Protein AF-A0A357CG84-F1 (afdb_monomer_lite)

Structure (mmCIF, N/CA/C/O backbone):
data_AF-A0A357CG84-F1
#
_entry.id   AF-A0A357CG84-F1
#
loop_
_atom_site.group_PDB
_atom_site.id
_atom_site.type_symbol
_atom_site.label_atom_id
_atom_site.label_alt_id
_atom_site.label_comp_id
_atom_site.label_asym_id
_atom_site.label_entity_id
_atom_site.label_seq_id
_atom_site.pdbx_PDB_ins_code
_atom_site.Cartn_x
_atom_site.Cartn_y
_atom_site.Cartn_z
_atom_site.occupancy
_atom_site.B_iso_or_equiv
_atom_site.auth_seq_id
_atom_site.auth_comp_id
_atom_site.auth_asym_id
_atom_site.auth_atom_id
_atom_site.pdbx_PDB_model_num
ATOM 1 N N . MET A 1 1 ? -19.184 40.325 -37.341 1.00 43.19 1 MET A N 1
ATOM 2 C CA . MET A 1 1 ? -19.062 38.860 -37.531 1.00 43.19 1 MET A CA 1
ATOM 3 C C . MET A 1 1 ? -18.554 38.604 -38.941 1.00 43.19 1 MET A C 1
ATOM 5 O O . MET A 1 1 ? -18.980 39.371 -39.798 1.00 43.19 1 MET A O 1
ATOM 9 N N . PRO A 1 2 ? -17.778 37.544 -39.237 1.00 59.41 2 PRO A N 1
ATOM 10 C CA . PRO A 1 2 ? -17.143 36.527 -38.375 1.00 59.41 2 PRO A CA 1
ATOM 11 C C . PRO A 1 2 ? -15.619 36.406 -38.738 1.00 59.41 2 PRO A C 1
ATOM 13 O O . PRO A 1 2 ? -15.128 37.229 -39.492 1.00 59.41 2 PRO A O 1
ATOM 16 N N . GLN A 1 3 ? -14.739 35.532 -38.243 1.00 46.41 3 GLN A N 1
ATOM 17 C CA . GLN A 1 3 ? -14.842 34.152 -37.779 1.00 46.41 3 GLN A CA 1
ATOM 18 C C . GLN A 1 3 ? -13.792 33.876 -36.693 1.00 46.41 3 GLN A C 1
ATOM 20 O O . GLN A 1 3 ? -12.613 34.189 -36.857 1.00 46.41 3 GLN A O 1
ATOM 25 N N . GLY A 1 4 ? -14.229 33.231 -35.610 1.00 54.66 4 GLY A N 1
ATOM 26 C CA . GLY A 1 4 ? -13.345 32.476 -34.737 1.00 54.66 4 GLY A CA 1
ATOM 27 C C . GLY A 1 4 ? -12.919 31.189 -35.437 1.00 54.66 4 GLY A C 1
ATOM 28 O O . GLY A 1 4 ? -13.764 30.432 -35.914 1.00 54.66 4 GLY A O 1
ATOM 29 N N . LYS A 1 5 ? -11.612 30.938 -35.484 1.00 53.31 5 LYS A N 1
ATOM 30 C CA . LYS A 1 5 ? -11.083 29.590 -35.681 1.00 53.31 5 LYS A CA 1
ATOM 31 C C . LYS A 1 5 ? -10.960 28.955 -34.304 1.00 53.31 5 LYS A C 1
ATOM 33 O O . LYS A 1 5 ? -10.040 29.263 -33.554 1.00 53.31 5 LYS A O 1
ATOM 38 N N . ALA A 1 6 ? -11.935 28.121 -33.965 1.00 56.84 6 ALA A N 1
ATOM 39 C CA . ALA A 1 6 ? -11.744 27.102 -32.950 1.00 56.84 6 ALA A CA 1
ATOM 40 C C . ALA A 1 6 ? -10.780 26.065 -33.543 1.00 56.84 6 ALA A C 1
ATOM 42 O O . ALA A 1 6 ? -11.125 25.376 -34.501 1.00 56.84 6 ALA A O 1
ATOM 43 N N . GLU A 1 7 ? -9.557 26.027 -33.020 1.00 56.81 7 GLU A N 1
ATOM 44 C CA . GLU A 1 7 ? -8.618 24.928 -33.240 1.00 56.81 7 GLU A CA 1
ATOM 45 C C . GLU A 1 7 ? -9.264 23.635 -32.709 1.00 56.81 7 GLU A C 1
ATOM 47 O O . GLU A 1 7 ? -9.655 23.593 -31.538 1.00 56.81 7 GLU A O 1
ATOM 52 N N . PRO A 1 8 ? -9.445 22.599 -33.544 1.00 54.44 8 PRO A N 1
ATOM 53 C CA . PRO A 1 8 ? -10.079 21.365 -33.117 1.00 54.44 8 PRO A CA 1
ATOM 54 C C . PRO A 1 8 ? -9.107 20.526 -32.277 1.00 54.44 8 PRO A C 1
ATOM 56 O O . PRO A 1 8 ? -8.020 20.173 -32.726 1.00 54.44 8 PRO A O 1
ATOM 59 N N . ASP A 1 9 ? -9.528 20.213 -31.052 1.00 54.97 9 ASP A N 1
ATOM 60 C CA . ASP A 1 9 ? -9.190 19.023 -30.258 1.00 54.97 9 ASP A CA 1
ATOM 61 C C . ASP A 1 9 ? -7.833 18.341 -30.535 1.00 54.97 9 ASP A C 1
ATOM 63 O O . ASP A 1 9 ? -7.747 17.183 -30.950 1.00 54.97 9 ASP A O 1
ATOM 67 N N . ASN A 1 10 ? -6.737 19.000 -30.151 1.00 50.44 10 ASN A N 1
ATOM 68 C CA . ASN A 1 10 ? -5.426 18.359 -29.974 1.00 50.44 10 ASN A CA 1
ATOM 69 C C . ASN A 1 10 ? -5.353 17.565 -28.645 1.00 50.44 10 ASN A C 1
ATOM 71 O O . ASN A 1 10 ? -4.382 17.630 -27.899 1.00 50.44 10 ASN A O 1
ATOM 75 N N . LEU A 1 11 ? -6.425 16.853 -28.291 1.00 54.81 11 LEU A N 1
ATOM 76 C CA . LEU A 1 11 ? -6.492 15.997 -27.097 1.00 54.81 11 LEU A CA 1
ATOM 77 C C . LEU A 1 11 ? -6.680 14.513 -27.455 1.00 54.81 11 LEU A C 1
ATOM 79 O O . LEU A 1 11 ? -6.569 13.652 -26.583 1.00 54.81 11 LEU A O 1
ATOM 83 N N . ALA A 1 12 ? -6.921 14.193 -28.732 1.00 55.25 12 ALA A N 1
ATOM 84 C CA . ALA A 1 12 ? -7.283 12.846 -29.176 1.00 55.25 12 ALA A CA 1
ATOM 85 C C . ALA A 1 12 ? -6.097 11.915 -29.516 1.00 55.25 12 ALA A C 1
ATOM 87 O O . ALA A 1 12 ? -6.312 10.715 -29.677 1.00 55.25 12 ALA A O 1
ATOM 88 N N . SER A 1 13 ? -4.855 12.411 -29.570 1.00 59.38 13 SER A N 1
ATOM 89 C CA . SER A 1 13 ? -3.672 11.601 -29.925 1.00 59.38 13 SER A CA 1
ATOM 90 C C . SER A 1 13 ? -2.587 11.621 -28.853 1.00 59.38 13 SER A C 1
ATOM 92 O O . SER A 1 13 ? -1.409 11.796 -29.152 1.00 59.38 13 SER A O 1
ATOM 94 N N . GLN A 1 14 ? -2.956 11.417 -27.588 1.00 65.56 14 GLN A N 1
ATOM 95 C CA . GLN A 1 14 ? -1.947 11.045 -26.597 1.00 65.56 14 GLN A CA 1
ATOM 96 C C . GLN A 1 14 ? -1.418 9.642 -26.949 1.00 65.56 14 GLN A C 1
ATOM 98 O O . GLN A 1 14 ? -2.213 8.692 -26.964 1.00 65.56 14 GLN A O 1
ATOM 103 N N . PRO A 1 15 ? -0.118 9.477 -27.264 1.00 72.88 15 PRO A N 1
ATOM 104 C CA . PRO A 1 15 ? 0.446 8.173 -27.576 1.00 72.88 15 PRO A CA 1
ATOM 105 C C . PRO A 1 15 ? 0.231 7.237 -26.385 1.00 72.88 15 PRO A C 1
ATOM 107 O O . PRO A 1 15 ? 0.659 7.500 -25.260 1.00 72.88 15 PRO A O 1
ATOM 110 N N . ARG A 1 16 ? -0.488 6.138 -26.622 1.00 77.88 16 ARG A N 1
ATOM 111 C CA . ARG A 1 16 ? -0.686 5.098 -25.613 1.00 77.88 16 ARG A CA 1
ATOM 112 C C . ARG A 1 16 ? 0.593 4.281 -25.525 1.00 77.88 16 ARG A C 1
ATOM 114 O O . ARG A 1 16 ? 0.856 3.450 -26.390 1.00 77.88 16 ARG A O 1
ATOM 121 N N . TYR A 1 17 ? 1.371 4.510 -24.477 1.00 79.81 17 TYR A N 1
ATOM 122 C CA . TYR A 1 17 ? 2.486 3.635 -24.140 1.00 79.81 17 TYR A CA 1
ATOM 123 C C . TYR A 1 17 ? 1.934 2.268 -23.727 1.00 79.81 17 TYR A C 1
ATOM 125 O O . TYR A 1 17 ? 1.130 2.160 -22.799 1.00 79.81 17 TYR A O 1
ATOM 133 N N . LEU A 1 18 ? 2.321 1.232 -24.467 1.00 85.00 18 LEU A N 1
ATOM 134 C CA . LEU A 1 18 ? 1.961 -0.151 -24.178 1.00 85.00 18 LEU A CA 1
ATOM 135 C C . LEU A 1 18 ? 3.048 -0.780 -23.312 1.00 85.00 18 LEU A C 1
ATOM 137 O O . LEU A 1 18 ? 4.236 -0.537 -23.521 1.00 85.00 18 LEU A O 1
ATOM 141 N N . LEU A 1 19 ? 2.637 -1.614 -22.361 1.00 89.62 19 LEU A N 1
ATOM 142 C CA . LEU A 1 19 ? 3.579 -2.434 -21.612 1.00 89.62 19 LEU A CA 1
ATOM 143 C C . LEU A 1 19 ? 4.250 -3.455 -22.549 1.00 89.62 19 LEU A C 1
ATOM 145 O O . LEU A 1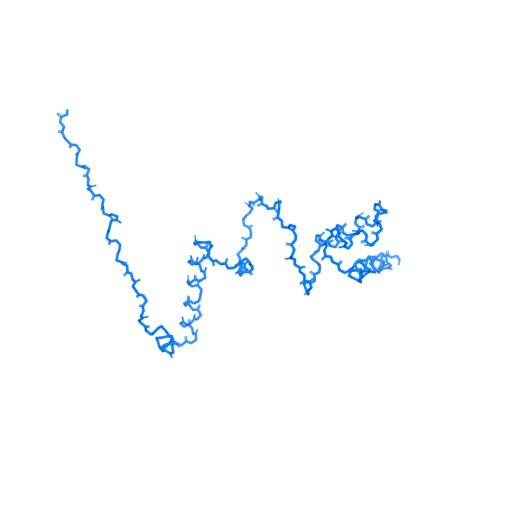 19 ? 3.599 -3.953 -23.477 1.00 89.62 19 LEU A O 1
ATOM 149 N N . PRO A 1 20 ? 5.525 -3.805 -22.303 1.00 91.62 20 PRO A N 1
ATOM 150 C CA . PRO A 1 20 ? 6.165 -4.932 -22.966 1.00 91.62 20 PRO A CA 1
ATOM 151 C C . PRO A 1 20 ? 5.342 -6.215 -22.802 1.00 91.62 20 PRO A C 1
ATOM 153 O O . PRO A 1 20 ? 4.740 -6.445 -21.753 1.00 91.62 20 PRO A O 1
ATOM 156 N N . LYS A 1 21 ? 5.348 -7.076 -23.829 1.00 92.94 21 LYS A N 1
ATOM 157 C CA . LYS A 1 21 ? 4.651 -8.376 -23.779 1.00 92.94 21 LYS A CA 1
ATOM 158 C C . LYS A 1 21 ? 5.173 -9.269 -22.648 1.00 92.94 21 LYS A C 1
ATOM 160 O O . LYS A 1 21 ? 4.380 -9.952 -22.013 1.00 92.94 21 LYS A O 1
ATOM 165 N N . ASP A 1 22 ? 6.482 -9.240 -22.402 1.00 93.62 22 ASP A N 1
ATOM 166 C CA . ASP A 1 22 ? 7.125 -9.892 -21.259 1.00 93.62 22 ASP A CA 1
ATOM 167 C C . ASP A 1 22 ? 7.636 -8.836 -20.274 1.00 93.62 22 ASP A C 1
ATOM 169 O O . ASP A 1 22 ? 8.791 -8.408 -20.311 1.00 93.62 22 ASP A O 1
ATOM 173 N N . LEU A 1 23 ? 6.740 -8.380 -19.401 1.00 93.31 23 LEU A N 1
ATOM 174 C CA . LEU A 1 23 ? 7.091 -7.415 -18.365 1.00 93.31 23 LEU A CA 1
ATOM 175 C C . LEU A 1 23 ? 8.077 -8.010 -17.351 1.00 93.31 23 LEU A C 1
ATOM 177 O O . LEU A 1 23 ? 8.997 -7.322 -16.925 1.00 93.31 23 LEU A O 1
ATOM 181 N N . ALA A 1 24 ? 7.920 -9.282 -16.983 1.00 93.56 24 ALA A N 1
ATOM 182 C CA . ALA A 1 24 ? 8.783 -9.918 -15.991 1.00 93.56 24 ALA A CA 1
ATOM 183 C C . ALA A 1 24 ? 10.233 -10.010 -16.487 1.00 93.56 24 ALA A C 1
ATOM 185 O O . ALA A 1 24 ? 11.159 -9.715 -15.735 1.00 93.56 24 ALA A O 1
ATOM 186 N N . GLY A 1 25 ? 10.432 -10.370 -17.758 1.00 95.00 25 GLY A N 1
ATOM 187 C CA . GLY A 1 25 ? 11.743 -10.344 -18.402 1.00 95.00 25 GLY A CA 1
ATOM 188 C C . GLY A 1 25 ? 12.339 -8.939 -18.471 1.00 95.00 25 GLY A C 1
ATOM 189 O O . GLY A 1 25 ? 13.509 -8.768 -18.142 1.00 95.00 25 GLY A O 1
ATOM 190 N N . ALA A 1 26 ? 11.536 -7.928 -18.818 1.00 94.00 26 ALA A N 1
ATOM 191 C CA . ALA A 1 26 ? 11.993 -6.537 -18.855 1.00 94.00 26 ALA A CA 1
ATOM 192 C C . ALA A 1 26 ? 12.453 -6.034 -17.474 1.00 94.00 26 ALA A C 1
ATOM 194 O O . ALA A 1 26 ? 13.485 -5.377 -17.372 1.00 94.00 26 ALA A O 1
ATOM 195 N N . LEU A 1 27 ? 11.732 -6.395 -16.407 1.00 95.69 27 LEU A N 1
ATOM 196 C CA . LEU A 1 27 ? 12.084 -6.011 -15.037 1.00 95.69 27 LEU A CA 1
ATOM 197 C C . LEU A 1 27 ? 13.393 -6.651 -14.552 1.00 95.69 27 LEU A C 1
ATOM 199 O O . LEU A 1 27 ? 14.103 -6.027 -13.775 1.00 95.69 27 LEU A O 1
ATOM 203 N N . LYS A 1 28 ? 13.759 -7.850 -15.032 1.00 96.38 28 LYS A N 1
ATOM 204 C CA . LYS A 1 28 ? 15.046 -8.493 -14.687 1.00 96.38 28 LYS A CA 1
ATOM 205 C C . LYS A 1 28 ? 16.268 -7.710 -15.171 1.00 96.38 28 LYS A C 1
ATOM 207 O O . LYS A 1 28 ? 17.360 -7.948 -14.669 1.00 96.38 28 LYS A O 1
ATOM 212 N N . GLY A 1 29 ? 16.100 -6.853 -16.177 1.00 94.94 29 GLY A N 1
ATOM 213 C CA . GLY A 1 29 ? 17.174 -6.009 -16.696 1.00 94.94 29 GLY A CA 1
ATOM 214 C C . GLY A 1 29 ? 17.419 -4.744 -15.874 1.00 94.94 29 GLY A C 1
ATOM 215 O O . GLY A 1 29 ? 18.414 -4.072 -16.123 1.00 94.94 29 GLY A O 1
ATOM 216 N N . LEU A 1 30 ? 16.527 -4.415 -14.933 1.00 96.44 30 LEU A N 1
ATOM 217 C CA . LEU A 1 30 ? 16.655 -3.236 -14.084 1.00 96.44 30 LEU A CA 1
ATOM 218 C C . LEU A 1 30 ? 17.572 -3.522 -12.895 1.00 96.44 30 LEU A C 1
ATOM 220 O O . LEU A 1 30 ? 17.534 -4.608 -12.315 1.00 96.44 30 LEU A O 1
ATOM 224 N N . ASN A 1 31 ? 18.366 -2.529 -12.509 1.00 97.19 31 ASN A N 1
ATOM 225 C CA . ASN A 1 31 ? 19.088 -2.552 -11.239 1.00 97.19 31 ASN A CA 1
ATOM 226 C C . ASN A 1 31 ? 18.186 -2.114 -10.068 1.00 97.19 31 ASN A C 1
ATOM 228 O O . ASN A 1 31 ? 17.104 -1.564 -10.277 1.00 97.19 31 ASN A O 1
ATOM 232 N N . ASP A 1 32 ? 18.640 -2.319 -8.829 1.00 96.81 32 ASP A N 1
ATOM 233 C CA . ASP A 1 32 ? 17.844 -2.035 -7.623 1.00 96.81 32 ASP A CA 1
ATOM 234 C C . ASP A 1 32 ? 17.342 -0.582 -7.568 1.00 96.81 32 ASP A C 1
ATOM 236 O O . ASP A 1 32 ? 16.179 -0.328 -7.263 1.00 96.81 32 ASP A O 1
ATOM 240 N N . THR A 1 33 ? 18.183 0.384 -7.952 1.00 97.06 33 THR A N 1
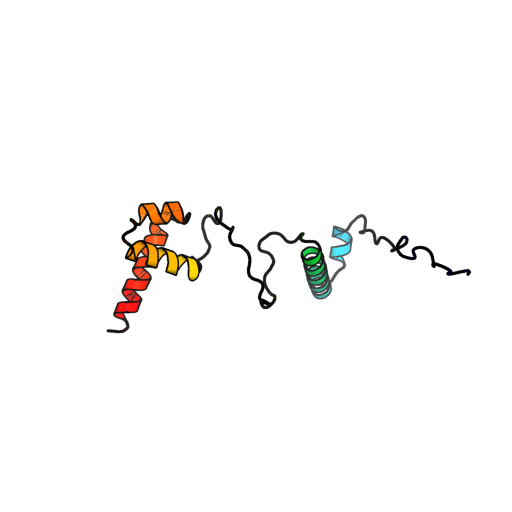ATOM 241 C CA . THR A 1 33 ? 17.808 1.808 -7.963 1.00 97.06 33 THR A CA 1
ATOM 242 C C . THR A 1 33 ? 16.728 2.110 -9.005 1.00 97.06 33 THR A C 1
ATOM 244 O O . THR A 1 33 ? 15.816 2.904 -8.758 1.00 97.06 33 THR A O 1
ATOM 247 N N . GLU A 1 34 ? 16.803 1.481 -10.176 1.00 96.94 34 GLU A N 1
ATOM 248 C CA . GLU A 1 34 ? 15.782 1.599 -11.219 1.00 96.94 34 GLU A CA 1
ATOM 249 C C . GLU A 1 34 ? 14.463 0.944 -10.793 1.00 96.94 34 GLU A C 1
ATOM 251 O O . GLU A 1 34 ? 13.393 1.495 -11.066 1.00 96.94 34 GLU A O 1
ATOM 256 N N . VAL A 1 35 ? 14.525 -0.189 -10.085 1.00 97.75 35 VAL A N 1
ATOM 257 C CA . VAL A 1 35 ? 13.347 -0.863 -9.521 1.00 97.75 35 VAL A CA 1
ATOM 258 C C . VAL A 1 35 ? 12.664 0.023 -8.480 1.00 97.75 35 VAL A C 1
ATOM 260 O O . VAL A 1 35 ? 11.450 0.224 -8.565 1.00 97.75 35 VAL A O 1
ATOM 263 N N . ASP A 1 36 ? 13.420 0.613 -7.555 1.00 96.69 36 ASP A N 1
ATOM 264 C CA . ASP A 1 36 ? 12.882 1.529 -6.542 1.00 96.69 36 ASP A CA 1
ATOM 265 C C . ASP A 1 36 ? 12.241 2.768 -7.179 1.00 96.69 36 ASP A C 1
ATOM 267 O O . ASP A 1 36 ? 11.131 3.179 -6.819 1.00 96.69 36 ASP A O 1
ATOM 271 N N . THR A 1 37 ? 12.903 3.334 -8.191 1.00 97.50 37 THR A N 1
ATOM 272 C CA . THR A 1 37 ? 12.391 4.485 -8.948 1.00 97.50 37 THR A CA 1
ATOM 273 C C . THR A 1 37 ? 11.072 4.145 -9.644 1.00 97.50 37 THR A C 1
ATOM 275 O O . THR A 1 37 ? 10.105 4.912 -9.576 1.00 97.50 37 THR A O 1
ATOM 278 N N . LEU A 1 38 ? 10.999 2.975 -10.288 1.00 96.19 38 LEU A N 1
ATOM 279 C CA . LEU A 1 38 ? 9.788 2.497 -10.948 1.00 96.19 38 LEU A CA 1
ATOM 280 C C . LEU A 1 38 ? 8.656 2.270 -9.941 1.00 96.19 38 LEU A C 1
ATOM 282 O O . LEU A 1 38 ? 7.520 2.682 -10.189 1.00 96.19 38 LEU A O 1
ATOM 286 N N . LEU A 1 39 ? 8.957 1.661 -8.793 1.00 96.12 39 LEU A N 1
ATOM 287 C CA . LEU A 1 39 ? 7.986 1.413 -7.733 1.00 96.12 39 LEU A CA 1
ATOM 288 C C . LEU A 1 39 ? 7.383 2.722 -7.204 1.00 96.12 39 LEU A C 1
ATOM 290 O O . LEU A 1 39 ? 6.158 2.826 -7.081 1.00 96.12 39 LEU A O 1
ATOM 294 N N . ALA A 1 40 ? 8.208 3.740 -6.953 1.00 94.88 40 ALA A N 1
ATOM 295 C CA . ALA A 1 40 ? 7.748 5.051 -6.497 1.00 94.88 40 ALA A CA 1
ATOM 296 C C . ALA A 1 40 ? 6.829 5.735 -7.527 1.00 94.88 40 ALA A C 1
ATOM 298 O O . ALA A 1 40 ? 5.752 6.236 -7.179 1.00 94.88 40 ALA A O 1
ATOM 299 N N . ALA A 1 41 ? 7.211 5.707 -8.808 1.00 95.56 41 ALA A N 1
ATOM 300 C CA . ALA A 1 41 ? 6.421 6.292 -9.890 1.00 95.56 41 ALA A CA 1
ATOM 301 C C . ALA A 1 41 ? 5.064 5.588 -10.061 1.00 95.56 41 ALA A C 1
ATOM 303 O O . ALA A 1 41 ? 4.022 6.245 -10.144 1.00 95.56 41 ALA A O 1
ATOM 304 N N . VAL A 1 42 ? 5.052 4.251 -10.053 1.00 94.81 42 VAL A N 1
ATOM 305 C CA . VAL A 1 42 ? 3.822 3.452 -10.171 1.00 94.81 42 VAL A CA 1
ATOM 306 C C . VAL A 1 42 ? 2.911 3.666 -8.966 1.00 94.81 42 VAL A C 1
ATOM 308 O O . VAL A 1 42 ? 1.706 3.832 -9.145 1.00 94.81 42 VAL A O 1
ATOM 311 N N . THR A 1 43 ? 3.463 3.720 -7.753 1.00 94.06 43 THR A N 1
ATOM 312 C CA . THR A 1 43 ? 2.695 3.976 -6.523 1.00 94.06 43 THR A CA 1
ATOM 313 C C . THR A 1 43 ? 2.039 5.355 -6.563 1.00 94.06 43 THR A C 1
ATOM 315 O O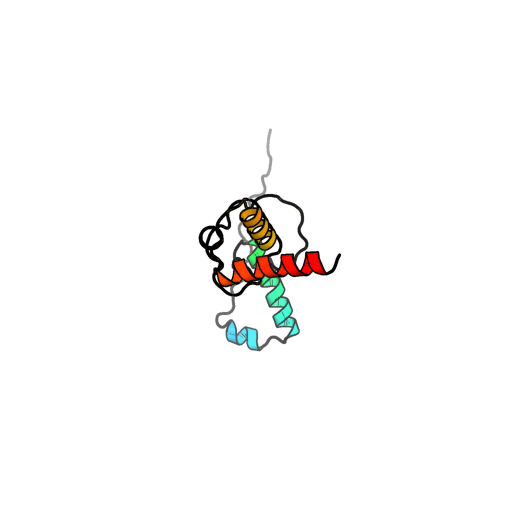 . THR A 1 43 ? 0.847 5.483 -6.275 1.00 94.06 43 THR A O 1
ATOM 318 N N . THR A 1 44 ? 2.777 6.376 -7.008 1.00 94.25 44 THR A N 1
ATOM 319 C CA . THR A 1 44 ? 2.265 7.744 -7.184 1.00 94.25 44 THR A CA 1
ATOM 320 C C . THR A 1 44 ? 1.118 7.788 -8.198 1.00 94.25 44 THR A C 1
ATOM 322 O O . THR A 1 44 ? 0.062 8.369 -7.941 1.00 94.25 44 THR A O 1
ATOM 325 N N . GLU A 1 45 ? 1.273 7.119 -9.340 1.00 95.31 45 GLU A N 1
ATOM 326 C CA . GLU A 1 45 ? 0.231 7.071 -10.367 1.00 95.31 45 GLU A CA 1
ATOM 327 C C . GLU A 1 45 ? -0.984 6.235 -9.925 1.00 95.31 45 GLU A C 1
ATOM 329 O O . GLU A 1 45 ? -2.133 6.591 -10.206 1.00 95.31 45 GLU A O 1
ATOM 334 N N . ALA A 1 46 ? -0.764 5.147 -9.185 1.00 94.12 46 ALA A N 1
ATOM 335 C CA . ALA A 1 46 ? -1.826 4.341 -8.596 1.00 94.12 46 ALA A CA 1
ATOM 336 C C . ALA A 1 46 ? -2.621 5.138 -7.553 1.00 94.12 46 ALA A C 1
ATOM 338 O O . ALA A 1 46 ? -3.853 5.057 -7.553 1.00 94.12 46 ALA A O 1
ATOM 339 N N . ALA A 1 47 ? -1.956 5.954 -6.724 1.00 91.31 47 ALA A N 1
ATOM 340 C CA . ALA A 1 47 ? -2.607 6.876 -5.791 1.00 91.31 47 ALA A CA 1
ATOM 341 C C . ALA A 1 47 ? -3.504 7.863 -6.541 1.00 91.31 47 ALA A C 1
ATOM 343 O O . ALA A 1 47 ? -4.693 7.977 -6.240 1.00 91.31 47 ALA A O 1
ATOM 344 N N . ARG A 1 48 ? -2.963 8.503 -7.587 1.00 93.75 48 ARG A N 1
ATOM 345 C CA . ARG A 1 48 ? -3.699 9.449 -8.437 1.00 93.75 48 ARG A CA 1
ATOM 346 C C . ARG A 1 48 ? -4.949 8.823 -9.064 1.00 93.75 48 ARG A C 1
ATOM 348 O O . ARG A 1 48 ? -5.951 9.505 -9.263 1.00 93.75 48 ARG A O 1
ATOM 355 N N . ARG A 1 49 ? -4.904 7.524 -9.378 1.00 93.69 49 ARG A N 1
ATOM 356 C CA . ARG A 1 49 ? -6.030 6.769 -9.955 1.00 93.69 49 ARG A CA 1
ATOM 357 C C . ARG A 1 49 ? -6.946 6.110 -8.917 1.00 93.69 49 ARG A C 1
ATOM 359 O O . ARG A 1 49 ? -7.872 5.408 -9.322 1.00 93.69 49 ARG A O 1
ATOM 366 N N . GLY A 1 50 ? -6.688 6.279 -7.617 1.00 92.12 50 GLY A N 1
ATOM 367 C CA . GLY A 1 50 ? -7.443 5.608 -6.553 1.00 92.12 50 GLY A CA 1
ATOM 368 C C . GLY A 1 50 ? -7.341 4.079 -6.616 1.00 92.12 50 GLY A C 1
ATOM 369 O O . GLY A 1 50 ? -8.304 3.380 -6.317 1.00 92.12 50 GLY A O 1
ATOM 370 N N . ARG A 1 51 ? -6.203 3.557 -7.090 1.00 91.00 51 ARG A N 1
ATOM 371 C CA . ARG A 1 51 ? -5.931 2.118 -7.254 1.00 91.00 51 ARG A CA 1
ATOM 372 C C . ARG A 1 51 ? -5.008 1.550 -6.184 1.00 91.00 51 ARG A C 1
ATOM 374 O O . ARG A 1 51 ? -4.737 0.354 -6.219 1.00 91.00 51 ARG A O 1
ATOM 381 N N . LEU A 1 52 ? -4.528 2.377 -5.254 1.00 85.94 52 LEU A N 1
ATOM 382 C CA . LEU A 1 52 ? -3.795 1.858 -4.108 1.00 85.94 52 LEU A CA 1
ATOM 383 C C . LEU A 1 52 ? -4.732 1.035 -3.219 1.00 85.94 52 LEU A C 1
ATOM 385 O O . LEU A 1 52 ? -5.854 1.477 -2.951 1.00 85.94 52 LEU A O 1
ATOM 389 N N . PRO A 1 53 ? -4.288 -0.143 -2.748 1.00 74.94 53 PRO A N 1
ATOM 390 C CA . PRO A 1 53 ? -5.026 -0.871 -1.732 1.00 74.94 53 PRO A CA 1
ATOM 391 C C . PRO A 1 53 ? -5.150 0.016 -0.490 1.00 74.94 53 PRO A C 1
ATOM 393 O O . PRO A 1 53 ? -4.209 0.728 -0.125 1.00 74.94 53 PRO A O 1
ATOM 396 N N . ALA A 1 54 ? -6.326 -0.006 0.141 1.00 59.47 54 ALA A N 1
ATOM 397 C CA . ALA A 1 54 ? -6.566 0.690 1.398 1.00 59.47 54 ALA A CA 1
ATOM 398 C C . ALA A 1 54 ? -5.548 0.179 2.434 1.00 59.47 54 ALA A C 1
ATOM 400 O O . ALA A 1 54 ? -5.671 -0.940 2.914 1.00 59.47 54 ALA A O 1
ATOM 401 N N . GLY A 1 55 ? -4.491 0.955 2.685 1.00 60.62 55 GLY A N 1
ATOM 402 C CA . GLY A 1 55 ? -3.379 0.565 3.561 1.00 60.62 55 GLY A CA 1
ATOM 403 C C . GLY A 1 55 ? -1.974 0.832 3.009 1.00 60.62 55 GLY A C 1
ATOM 404 O O . GLY A 1 55 ? -1.044 0.918 3.797 1.00 60.62 55 GLY A O 1
ATOM 405 N N . ALA A 1 56 ? -1.801 1.040 1.697 1.00 58.12 56 ALA A N 1
ATOM 406 C CA . ALA A 1 56 ? -0.495 1.399 1.112 1.00 58.12 56 ALA A CA 1
ATOM 407 C C . ALA A 1 56 ? -0.213 2.917 1.103 1.00 58.12 56 ALA A C 1
ATOM 409 O O . ALA A 1 56 ? 0.827 3.359 0.626 1.00 58.12 56 ALA A O 1
ATOM 410 N N . ALA A 1 57 ? -1.141 3.727 1.620 1.00 52.34 57 ALA A N 1
ATOM 411 C CA . ALA A 1 57 ? -0.961 5.163 1.799 1.00 52.34 57 ALA A CA 1
ATOM 412 C C . ALA A 1 57 ? -0.273 5.454 3.145 1.00 52.34 57 ALA A C 1
ATOM 414 O O . ALA A 1 57 ? -0.889 5.943 4.088 1.00 52.34 57 ALA A O 1
ATOM 415 N N . ALA A 1 58 ? 1.010 5.130 3.225 1.00 53.56 58 ALA A N 1
ATOM 416 C CA . ALA A 1 58 ? 1.963 5.706 4.166 1.00 53.56 58 ALA A CA 1
ATOM 417 C C . ALA A 1 58 ? 3.181 6.041 3.287 1.00 53.56 58 ALA A C 1
ATOM 419 O O . ALA A 1 58 ? 3.678 5.162 2.602 1.00 53.56 58 ALA A O 1
ATOM 420 N N . GLU A 1 59 ? 3.652 7.269 3.110 1.00 51.16 59 GLU A N 1
ATOM 421 C CA . GLU A 1 59 ? 3.710 8.402 4.018 1.00 51.16 59 GLU A CA 1
ATOM 422 C C . GLU A 1 59 ? 3.660 9.699 3.191 1.00 51.16 59 GLU A C 1
ATOM 424 O O . GLU 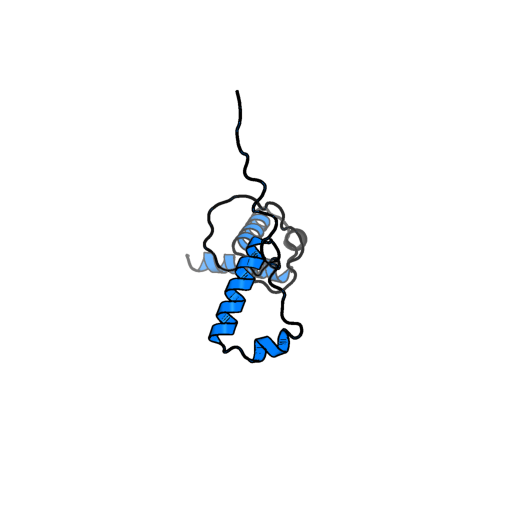A 1 59 ? 4.559 9.986 2.407 1.00 51.16 59 GLU A O 1
ATOM 429 N N . THR A 1 60 ? 2.625 10.517 3.363 1.00 50.22 60 THR A N 1
ATOM 430 C CA . THR A 1 60 ? 2.700 11.948 3.029 1.00 50.22 60 THR A CA 1
ATOM 431 C C . THR A 1 60 ? 2.065 12.727 4.173 1.00 50.22 60 THR A C 1
ATOM 433 O O . THR A 1 60 ? 1.041 12.277 4.698 1.00 50.22 60 THR A O 1
ATOM 436 N N . PRO A 1 61 ? 2.649 13.863 4.590 1.00 46.66 61 PRO A N 1
ATOM 437 C CA . PRO A 1 61 ? 2.172 14.607 5.747 1.00 46.66 61 PRO A CA 1
ATOM 438 C C . PRO A 1 61 ? 0.722 15.064 5.520 1.00 46.66 61 PRO A C 1
ATOM 440 O O . PRO A 1 61 ? 0.369 15.445 4.401 1.00 46.66 61 PRO A O 1
ATOM 443 N N . PRO A 1 62 ? -0.138 15.011 6.551 1.00 46.56 62 PRO A N 1
ATOM 444 C CA . PRO A 1 62 ? -1.557 15.258 6.377 1.00 46.56 62 PRO A CA 1
ATOM 445 C C . PRO A 1 62 ? -1.795 16.752 6.172 1.00 46.56 62 PRO A C 1
ATOM 447 O O . PRO A 1 62 ? -1.693 17.542 7.109 1.00 46.56 62 PRO A O 1
ATOM 450 N N . THR A 1 63 ? -2.161 17.145 4.953 1.00 46.16 63 THR A N 1
ATOM 451 C CA . THR A 1 63 ? -2.971 18.345 4.778 1.00 46.16 63 THR A CA 1
ATOM 452 C C . THR A 1 63 ? -4.399 18.005 5.180 1.00 46.16 63 THR A C 1
ATOM 454 O O . THR A 1 63 ? -5.046 17.107 4.639 1.00 46.16 63 THR A O 1
ATOM 457 N N . ASP A 1 64 ? -4.852 18.717 6.207 1.00 50.19 64 ASP A N 1
ATOM 458 C CA . ASP A 1 64 ? -6.219 18.779 6.692 1.00 50.19 64 ASP A CA 1
ATOM 459 C C . ASP A 1 64 ? -7.259 18.641 5.577 1.00 50.19 64 ASP A C 1
ATOM 461 O O . ASP A 1 64 ? -7.488 19.576 4.820 1.00 50.19 64 ASP A O 1
ATOM 465 N N . THR A 1 65 ? -7.982 17.523 5.547 1.00 43.25 65 THR A N 1
ATOM 466 C CA . THR A 1 65 ? -9.411 17.541 5.216 1.00 43.25 65 THR A CA 1
ATOM 467 C C . THR A 1 65 ? -10.144 16.420 5.951 1.00 43.25 65 THR A C 1
ATOM 469 O O . THR A 1 65 ? -10.231 15.264 5.549 1.00 43.25 65 THR A O 1
ATOM 472 N N . LYS A 1 66 ? -10.725 16.814 7.082 1.00 50.22 66 LYS A N 1
ATOM 473 C CA . LYS A 1 66 ? -11.989 16.323 7.640 1.00 50.22 66 LYS A CA 1
ATOM 474 C C . LYS A 1 66 ? -12.853 15.562 6.621 1.00 50.22 66 LYS A C 1
ATOM 476 O O . LYS A 1 66 ? -13.523 16.207 5.820 1.00 50.22 66 LYS A O 1
ATOM 481 N N . ARG A 1 67 ? -12.920 14.227 6.739 1.00 50.09 67 ARG A N 1
ATOM 482 C CA . ARG A 1 67 ? -14.124 13.371 6.582 1.00 50.09 67 ARG A CA 1
ATOM 483 C C . ARG A 1 67 ? -13.702 11.917 6.353 1.00 50.09 67 ARG A C 1
ATOM 485 O O . ARG A 1 67 ? -13.499 11.534 5.219 1.00 50.09 67 ARG A O 1
ATOM 492 N N . GLN A 1 68 ? -13.717 11.085 7.394 1.00 40.22 68 GLN A N 1
ATOM 493 C CA . GLN A 1 68 ? -14.139 9.681 7.263 1.00 40.22 68 GLN A CA 1
ATOM 494 C C . GLN A 1 68 ? -14.737 9.192 8.588 1.00 40.22 68 GLN A C 1
ATOM 496 O O . GLN A 1 68 ? -14.166 8.437 9.366 1.00 40.22 68 GLN A O 1
ATOM 501 N N . ARG A 1 69 ? -15.960 9.666 8.838 1.00 44.62 69 ARG A N 1
ATOM 502 C CA . ARG A 1 69 ? -16.918 9.052 9.758 1.00 44.62 69 ARG A CA 1
ATOM 503 C C . ARG A 1 69 ? -17.500 7.818 9.054 1.00 44.62 69 ARG A C 1
ATOM 505 O O . ARG A 1 69 ? -18.618 7.905 8.575 1.00 44.62 69 ARG A O 1
ATOM 512 N N . SER A 1 70 ? -16.725 6.739 8.919 1.00 46.31 70 SER A N 1
ATOM 513 C CA . SER A 1 70 ? -17.192 5.407 8.473 1.00 46.31 70 SER A CA 1
ATOM 514 C C . SER A 1 70 ? -16.003 4.472 8.217 1.00 46.31 70 SER A C 1
ATOM 516 O O . SER A 1 70 ? -15.710 4.131 7.077 1.00 46.31 70 SER A O 1
ATOM 518 N N . GLN A 1 71 ? -15.302 4.065 9.269 1.00 40.00 71 GLN A N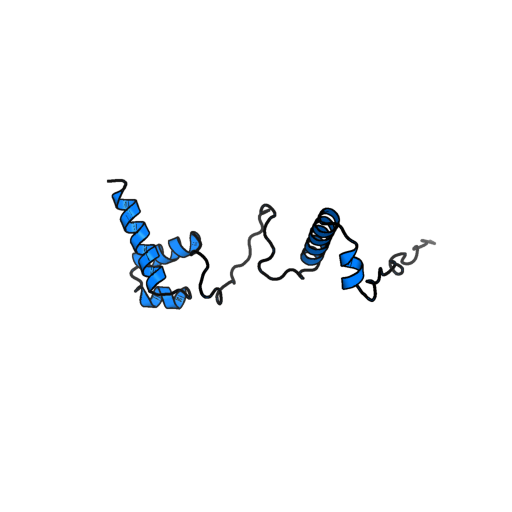 1
ATOM 519 C CA . GLN A 1 71 ? -14.537 2.813 9.262 1.00 40.00 71 GLN A CA 1
ATOM 520 C C . GLN A 1 71 ? -14.904 2.069 10.544 1.00 40.00 71 GLN A C 1
ATOM 522 O O . GLN A 1 71 ? -14.162 2.006 11.520 1.00 40.00 71 GLN A O 1
ATOM 527 N N . ALA A 1 72 ? -16.159 1.629 10.571 1.00 44.47 72 ALA A N 1
ATOM 528 C CA . ALA A 1 72 ? -16.602 0.586 11.468 1.00 44.47 72 ALA A CA 1
ATOM 529 C C . ALA A 1 72 ? -16.621 -0.704 10.650 1.00 44.47 72 ALA A C 1
ATOM 531 O O . ALA A 1 72 ? -17.254 -0.735 9.597 1.00 44.47 72 ALA A O 1
ATOM 532 N N . LEU A 1 73 ? -15.983 -1.724 11.225 1.00 45.19 73 LEU A N 1
ATOM 533 C CA . LEU A 1 73 ? -15.987 -3.146 10.878 1.00 45.19 73 LEU A CA 1
ATOM 534 C C . LEU A 1 73 ? -14.813 -3.621 10.010 1.00 45.19 73 LEU A C 1
ATOM 536 O O . LEU A 1 73 ? -14.612 -3.155 8.898 1.00 45.19 73 LEU A O 1
ATOM 540 N N . ALA A 1 74 ? -14.121 -4.616 10.575 1.00 44.66 74 ALA A N 1
ATOM 541 C CA . ALA A 1 74 ? -12.992 -5.389 10.059 1.00 44.66 74 ALA A CA 1
ATOM 542 C C . ALA A 1 74 ? -11.608 -4.715 10.092 1.00 44.66 74 ALA A C 1
ATOM 544 O O . ALA A 1 74 ? -11.029 -4.416 9.064 1.00 44.66 74 ALA A O 1
ATOM 545 N N . GLU A 1 75 ? -11.041 -4.589 11.293 1.00 45.97 75 GLU A N 1
ATOM 546 C CA . GLU A 1 75 ? -9.597 -4.802 11.479 1.00 45.97 75 GLU A CA 1
ATOM 547 C C . GLU A 1 75 ? -9.473 -5.827 12.607 1.00 45.97 75 GLU A C 1
ATOM 549 O O . GLU A 1 75 ? -9.499 -5.492 13.796 1.00 45.97 75 GLU A O 1
ATOM 554 N N . ASP A 1 76 ? -9.513 -7.094 12.201 1.00 42.34 76 ASP A N 1
ATOM 555 C CA . ASP A 1 76 ? -9.445 -8.259 13.069 1.00 42.34 76 ASP A CA 1
ATOM 556 C C . ASP A 1 76 ? -7.966 -8.594 13.313 1.00 42.34 76 ASP A C 1
ATOM 558 O O . ASP A 1 76 ? -7.201 -8.803 12.378 1.00 42.34 76 ASP A O 1
ATOM 562 N N . GLY A 1 77 ? -7.576 -8.599 14.589 1.00 46.25 77 GLY A N 1
ATOM 563 C CA . GLY A 1 77 ? -6.414 -9.317 15.119 1.00 46.25 77 GLY A CA 1
ATOM 564 C C . GLY A 1 77 ? -5.026 -8.999 14.547 1.00 46.25 77 GLY A C 1
ATOM 565 O O . GLY A 1 77 ? -4.546 -9.739 13.702 1.00 46.25 77 GLY A O 1
ATOM 566 N N . ALA A 1 78 ? -4.345 -7.992 15.116 1.00 43.03 78 ALA A N 1
ATOM 567 C CA . ALA A 1 78 ? -2.885 -7.945 15.399 1.00 43.03 78 ALA A CA 1
ATOM 568 C C . ALA A 1 78 ? -2.311 -6.514 15.421 1.00 43.03 78 ALA A C 1
ATOM 570 O O . ALA A 1 78 ? -1.154 -6.319 15.788 1.00 43.03 78 ALA A O 1
ATOM 571 N N . GLY A 1 79 ? -3.100 -5.495 15.076 1.00 53.16 79 GLY A N 1
ATOM 572 C CA . GLY A 1 79 ? -2.692 -4.099 15.225 1.00 53.16 79 GLY A CA 1
ATOM 573 C C . GLY A 1 79 ? -2.784 -3.645 16.681 1.00 53.16 79 GLY A C 1
ATOM 574 O O . GLY A 1 79 ? -3.842 -3.759 17.303 1.00 53.16 79 GLY A O 1
ATOM 575 N N . SER A 1 80 ? -1.688 -3.112 17.230 1.00 64.81 80 SER A N 1
ATOM 576 C CA . SER A 1 80 ? -1.704 -2.367 18.495 1.00 64.81 80 SER A CA 1
ATOM 577 C C . SER A 1 80 ? -2.884 -1.389 18.488 1.00 64.81 80 SER A C 1
ATOM 579 O O . SER A 1 80 ? -3.026 -0.604 17.549 1.00 64.81 80 SER A O 1
ATOM 581 N N . LEU A 1 81 ? -3.771 -1.473 19.488 1.00 70.00 81 LEU A N 1
ATOM 582 C CA . LEU A 1 81 ? -4.944 -0.602 19.573 1.00 70.00 81 LEU A CA 1
ATOM 583 C C . LEU A 1 81 ? -4.484 0.852 19.442 1.00 70.00 81 LEU A C 1
ATOM 585 O O . LEU A 1 81 ? -3.708 1.331 20.269 1.00 70.00 81 LEU A O 1
ATOM 589 N N . THR A 1 82 ? -4.965 1.553 18.413 1.00 82.69 82 THR A N 1
ATOM 590 C CA . THR A 1 82 ? -4.614 2.961 18.210 1.00 82.69 82 THR A CA 1
ATOM 591 C C . THR A 1 82 ? -4.949 3.768 19.466 1.00 82.69 82 THR A C 1
ATOM 593 O O . THR A 1 82 ? -5.925 3.476 20.168 1.00 82.69 82 THR A O 1
ATOM 596 N N . THR A 1 83 ? -4.167 4.811 19.757 1.00 82.69 83 THR A N 1
ATOM 597 C CA . THR A 1 83 ? -4.340 5.652 20.957 1.00 82.69 83 THR A CA 1
ATOM 598 C C . THR A 1 83 ? -5.781 6.153 21.111 1.00 82.69 83 THR A C 1
ATOM 600 O O . THR A 1 83 ? -6.339 6.140 22.208 1.00 82.69 83 THR A O 1
ATOM 603 N N . GLY A 1 84 ? -6.435 6.509 19.998 1.00 86.69 84 GLY A N 1
ATOM 604 C CA . GLY A 1 84 ? -7.847 6.900 19.983 1.00 86.69 84 GLY A CA 1
ATOM 605 C C . GLY A 1 84 ? -8.798 5.781 20.430 1.00 86.69 84 GLY A C 1
ATOM 606 O O . GLY A 1 84 ? -9.693 6.025 21.241 1.00 86.69 84 GLY A O 1
ATOM 607 N N . LYS A 1 85 ? -8.579 4.541 19.971 1.00 89.06 85 LYS A N 1
ATOM 608 C CA . LYS A 1 85 ? -9.390 3.377 20.364 1.00 89.06 85 LYS A CA 1
ATOM 609 C C . LYS A 1 85 ? -9.182 3.030 21.846 1.00 89.06 85 LYS A C 1
ATOM 611 O O . LYS A 1 85 ? -10.159 2.753 22.538 1.00 89.06 85 LYS A O 1
ATOM 616 N N . LEU A 1 86 ? -7.954 3.133 22.367 1.00 90.00 86 LEU A N 1
ATOM 617 C CA . LEU A 1 86 ? -7.664 2.957 23.801 1.00 90.00 86 LEU A CA 1
ATOM 618 C C . LEU A 1 86 ? -8.403 3.981 24.672 1.00 90.00 86 LEU A C 1
ATOM 620 O O . LEU A 1 86 ? -9.033 3.608 25.663 1.00 90.00 86 LEU A O 1
ATOM 624 N N . ASN A 1 87 ? -8.377 5.256 24.282 1.00 90.50 87 ASN A N 1
ATOM 625 C CA . ASN A 1 87 ? -9.072 6.319 25.008 1.00 90.50 87 ASN A CA 1
ATOM 626 C C . ASN A 1 87 ? -10.592 6.106 25.015 1.00 90.50 87 ASN A C 1
ATOM 628 O O . ASN A 1 87 ? -11.230 6.279 26.054 1.00 90.50 87 ASN A O 1
ATOM 632 N N . ALA A 1 88 ? -11.167 5.656 23.898 1.00 92.00 88 ALA A N 1
ATOM 633 C CA . ALA A 1 88 ? -12.588 5.331 23.815 1.00 92.00 88 ALA A CA 1
ATOM 634 C C . ALA A 1 88 ? -12.972 4.139 24.712 1.00 92.00 88 ALA A C 1
ATOM 636 O O . ALA A 1 88 ? -13.972 4.207 25.428 1.00 92.00 88 ALA A O 1
ATOM 637 N N . VAL A 1 89 ? -12.155 3.079 24.742 1.00 92.75 89 VAL A N 1
ATOM 638 C CA . VAL A 1 89 ? -12.346 1.922 25.638 1.00 92.75 89 VAL A CA 1
ATOM 639 C C . VAL A 1 89 ? -12.318 2.355 27.106 1.00 92.75 89 VAL A C 1
ATOM 641 O O . VAL A 1 89 ? -13.200 1.975 27.880 1.00 92.75 89 VAL A O 1
ATOM 644 N N . ARG A 1 90 ? -11.347 3.192 27.493 1.00 90.38 90 ARG A N 1
ATOM 645 C CA . ARG A 1 90 ? -11.240 3.732 28.860 1.00 90.38 90 ARG A CA 1
ATOM 646 C C . ARG A 1 90 ? -12.437 4.609 29.218 1.00 90.38 90 ARG A C 1
ATOM 648 O O . ARG A 1 90 ? -12.985 4.468 30.310 1.00 90.38 90 ARG A O 1
ATOM 655 N N . ALA A 1 91 ? -12.866 5.480 28.306 1.00 94.12 91 ALA A N 1
ATOM 656 C CA . ALA A 1 91 ? -14.027 6.340 28.506 1.00 94.12 91 ALA A CA 1
ATOM 657 C C . ALA A 1 91 ? -15.315 5.522 28.685 1.00 94.12 91 ALA A C 1
ATOM 659 O O . ALA A 1 91 ? -16.067 5.772 29.624 1.00 94.12 91 ALA A O 1
ATOM 660 N N . ALA A 1 92 ? -15.532 4.500 27.854 1.00 93.50 92 ALA A N 1
ATOM 661 C CA . ALA A 1 92 ? -16.686 3.610 27.962 1.00 93.50 92 ALA A CA 1
ATOM 662 C C . ALA A 1 92 ? -16.698 2.843 29.293 1.00 93.50 92 ALA A C 1
ATOM 664 O O . ALA A 1 92 ? -17.736 2.748 29.948 1.00 93.50 92 ALA A O 1
ATOM 665 N N . PHE A 1 93 ? -15.538 2.348 29.734 1.00 93.06 93 PHE A N 1
ATOM 666 C CA . PHE A 1 93 ? -15.420 1.692 31.035 1.00 93.06 93 PHE A CA 1
ATOM 667 C C . PHE A 1 93 ? -15.699 2.661 32.192 1.00 93.06 93 PHE A C 1
ATOM 669 O O . PHE A 1 93 ? -16.455 2.331 33.103 1.00 93.06 93 PHE A O 1
ATOM 676 N N . LYS A 1 94 ? -15.164 3.890 32.131 1.00 92.06 94 LYS A N 1
ATOM 677 C CA . LYS A 1 94 ? -15.442 4.951 33.115 1.00 92.06 94 LYS A CA 1
ATOM 678 C C . LYS A 1 94 ? -16.921 5.359 33.134 1.00 92.06 94 LYS A C 1
ATOM 680 O O . LYS A 1 94 ? -17.426 5.737 34.184 1.00 92.06 94 LYS A O 1
ATOM 685 N N . ALA A 1 95 ? -17.613 5.240 32.003 1.00 93.12 95 ALA A N 1
ATOM 686 C CA . ALA A 1 95 ? -19.055 5.445 31.881 1.00 93.12 95 ALA A CA 1
ATOM 687 C C . ALA A 1 95 ? -19.899 4.251 32.384 1.00 93.12 95 ALA A C 1
ATOM 689 O O . ALA A 1 95 ? -21.120 4.276 32.266 1.00 93.12 95 ALA A O 1
ATOM 690 N N . GLY A 1 96 ? -19.277 3.199 32.935 1.00 91.56 96 GLY A N 1
ATOM 691 C CA . GLY A 1 96 ? -19.973 2.046 33.516 1.00 91.56 96 GLY A CA 1
ATOM 692 C C . GLY A 1 96 ? -20.359 0.955 32.513 1.00 91.56 96 GLY A C 1
ATOM 693 O O . GLY A 1 96 ? -21.090 0.024 32.860 1.00 91.56 96 GLY A O 1
ATOM 694 N N . VAL A 1 97 ? -19.873 1.022 31.270 1.00 95.00 97 VAL A N 1
ATOM 695 C CA . VAL A 1 97 ? -20.136 -0.020 30.271 1.00 95.00 97 VAL A CA 1
ATOM 696 C C . VAL A 1 97 ? -19.327 -1.275 30.608 1.00 95.00 97 VAL A C 1
ATOM 698 O O . VAL A 1 97 ? -18.116 -1.225 30.831 1.00 95.00 97 VAL A O 1
ATOM 701 N N . LYS A 1 98 ? -19.994 -2.436 30.623 1.00 95.38 98 LYS A N 1
ATOM 702 C CA . LYS A 1 98 ? -19.346 -3.724 30.914 1.00 95.38 98 LYS A CA 1
ATOM 703 C C . LYS A 1 98 ? -18.267 -4.048 29.863 1.00 95.38 98 LYS A C 1
ATOM 705 O O . LYS A 1 98 ? -18.556 -3.921 28.671 1.00 95.38 98 LYS A O 1
ATOM 710 N N . PRO A 1 99 ? -17.089 -4.581 30.251 1.00 92.06 99 PRO A N 1
ATOM 711 C CA . PRO A 1 99 ? -16.027 -4.949 29.311 1.00 92.06 99 PRO A CA 1
ATOM 712 C C . PRO A 1 99 ? -16.496 -5.834 28.152 1.00 92.06 99 PRO A C 1
ATOM 714 O O . PRO A 1 99 ? -16.106 -5.594 27.011 1.00 92.06 99 PRO A O 1
ATOM 717 N N . SER A 1 100 ? -17.376 -6.811 28.406 1.00 92.38 100 SER A N 1
ATOM 718 C CA . SER A 1 100 ? -17.989 -7.679 27.382 1.00 92.38 100 SER A CA 1
ATOM 719 C C . SER A 1 100 ? -18.743 -6.904 26.307 1.00 92.38 100 SER A C 1
ATOM 721 O O . SER A 1 100 ? -18.638 -7.228 25.128 1.00 92.38 100 SER A O 1
ATOM 723 N N . ALA A 1 101 ? -19.476 -5.862 26.698 1.00 93.25 101 ALA A N 1
ATOM 724 C CA . ALA A 1 101 ? -20.185 -5.009 25.755 1.00 93.25 101 ALA A CA 1
ATOM 725 C C . ALA A 1 101 ? -19.201 -4.150 24.950 1.00 93.25 101 ALA A C 1
ATOM 727 O O . ALA A 1 101 ? -19.343 -4.057 23.737 1.00 93.25 101 ALA A O 1
ATOM 728 N N . ILE A 1 102 ? -18.163 -3.606 25.593 1.00 92.88 102 ILE A N 1
ATOM 729 C CA . ILE A 1 102 ? -17.117 -2.819 24.921 1.00 92.88 102 ILE A CA 1
ATOM 730 C C . ILE A 1 102 ? -16.439 -3.652 23.824 1.00 92.88 102 ILE A C 1
ATOM 732 O O . ILE A 1 102 ? -16.409 -3.233 22.675 1.00 92.88 102 ILE A O 1
ATOM 736 N N . ALA A 1 103 ? -15.971 -4.864 24.127 1.00 91.75 103 ALA A N 1
ATOM 737 C CA . ALA A 1 103 ? -15.348 -5.732 23.121 1.00 91.75 103 ALA A CA 1
ATOM 738 C C . ALA A 1 103 ? -16.228 -5.954 21.888 1.00 91.75 103 ALA A C 1
ATOM 740 O O . ALA A 1 103 ? -15.754 -5.837 20.761 1.00 91.75 103 ALA A O 1
ATOM 741 N N . ARG A 1 104 ? -17.522 -6.214 22.107 1.00 92.31 104 ARG A N 1
ATOM 742 C CA . ARG A 1 104 ? -18.485 -6.426 21.021 1.00 92.31 104 ARG A CA 1
ATOM 743 C C . ARG A 1 104 ? -18.685 -5.175 20.169 1.00 92.31 104 ARG A C 1
ATOM 745 O O . ARG A 1 104 ? -18.779 -5.297 18.958 1.00 92.31 104 ARG A O 1
ATOM 752 N N . GLN A 1 105 ? -18.741 -3.995 20.786 1.00 90.00 105 GLN A N 1
ATOM 753 C CA . GLN A 1 105 ? -18.927 -2.726 20.071 1.00 90.00 105 GLN A CA 1
ATOM 754 C C . GLN A 1 105 ? -17.680 -2.304 19.288 1.00 90.00 105 GLN A C 1
ATOM 756 O O . GLN A 1 105 ? -17.787 -1.749 18.200 1.00 90.00 105 GLN A O 1
ATOM 761 N N . PHE A 1 106 ? -16.495 -2.568 19.837 1.00 86.12 106 PHE A N 1
ATOM 762 C CA . PHE A 1 106 ? -15.226 -2.155 19.236 1.00 86.12 106 PHE A CA 1
ATOM 763 C C . PHE A 1 106 ? -14.592 -3.218 18.325 1.00 86.12 106 PHE A C 1
ATOM 765 O O . PHE A 1 106 ? -13.588 -2.913 17.678 1.00 86.12 106 PHE A O 1
ATOM 772 N N . GLY A 1 107 ? -15.158 -4.431 18.269 1.00 86.81 107 GLY A N 1
ATOM 773 C CA . GLY A 1 107 ? -14.626 -5.550 17.487 1.00 86.81 107 GLY A CA 1
ATOM 774 C C . GLY A 1 107 ? -13.249 -6.005 17.972 1.00 86.81 107 GLY A C 1
ATOM 775 O O . GLY A 1 107 ? -12.369 -6.250 17.160 1.00 86.81 107 GLY A O 1
ATOM 776 N N . ILE A 1 108 ? -13.027 -6.026 19.290 1.00 88.19 108 ILE A N 1
ATOM 777 C CA . ILE A 1 108 ? -11.734 -6.374 19.909 1.00 88.19 108 ILE A CA 1
ATOM 778 C C . ILE A 1 108 ? -11.913 -7.460 20.965 1.00 88.19 108 ILE A C 1
ATOM 780 O O . ILE A 1 108 ? -13.003 -7.624 21.514 1.00 88.19 108 ILE A O 1
ATOM 784 N N . SER A 1 109 ? -10.848 -8.190 21.298 1.00 89.75 109 SER A N 1
ATOM 785 C CA . SER A 1 109 ? -10.936 -9.258 22.296 1.00 89.75 109 SER A CA 1
ATOM 7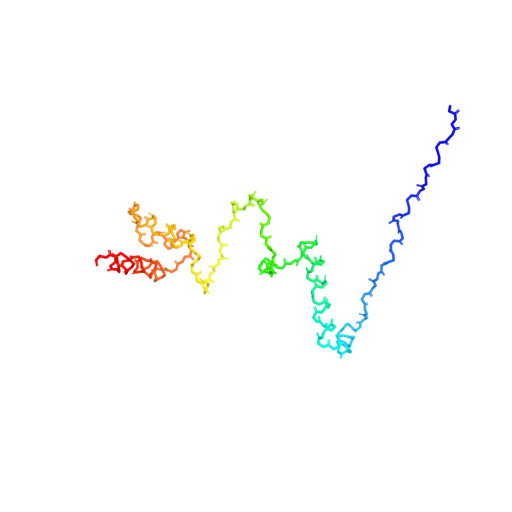86 C C . SER A 1 109 ? -11.167 -8.711 23.716 1.00 89.75 109 SER A C 1
ATOM 788 O O . SER A 1 109 ? -10.735 -7.612 24.075 1.00 89.75 109 SER A O 1
ATOM 790 N N . GLN A 1 110 ? -11.815 -9.507 24.578 1.00 90.31 110 GLN A N 1
ATOM 791 C CA . GLN A 1 110 ? -11.927 -9.196 26.014 1.00 90.31 110 GLN A CA 1
ATOM 792 C C . GLN A 1 110 ? -10.560 -8.993 26.677 1.00 90.31 110 GLN A C 1
ATOM 794 O O . GLN A 1 110 ? -10.412 -8.151 27.566 1.00 90.31 110 GLN A O 1
ATOM 799 N N . SER A 1 111 ? -9.569 -9.769 26.244 1.00 89.25 111 SER A N 1
ATOM 800 C CA . SER A 1 111 ? -8.200 -9.700 26.741 1.00 89.25 111 SER A CA 1
ATOM 801 C C . SER A 1 111 ? -7.568 -8.341 26.446 1.00 89.25 111 SER A C 1
ATOM 803 O O . SER A 1 111 ? -6.924 -7.768 27.324 1.00 89.25 111 SER A O 1
ATOM 805 N N . ASP A 1 112 ? -7.813 -7.775 25.264 1.00 87.12 112 ASP A N 1
ATOM 806 C CA . ASP A 1 112 ? -7.263 -6.471 24.879 1.00 87.12 112 ASP A CA 1
ATOM 807 C C . ASP A 1 112 ? -7.940 -5.319 25.621 1.00 87.12 112 ASP A C 1
ATOM 809 O O . ASP A 1 112 ? -7.261 -4.392 26.063 1.00 87.12 112 ASP A O 1
ATOM 813 N N . VAL A 1 113 ? -9.250 -5.421 25.877 1.00 90.00 113 VAL A N 1
ATOM 814 C CA . VAL A 1 113 ? -9.957 -4.480 26.765 1.00 90.00 113 VAL A CA 1
ATOM 815 C C . VAL A 1 113 ? -9.325 -4.490 28.158 1.00 90.00 113 VAL A C 1
ATOM 817 O O . VAL A 1 113 ? -9.022 -3.436 28.712 1.00 90.00 113 VAL A O 1
ATOM 820 N N . ARG A 1 114 ? -9.067 -5.672 28.729 1.00 90.31 114 ARG A N 1
ATOM 821 C CA . ARG A 1 114 ? -8.440 -5.790 30.057 1.00 90.31 114 ARG A CA 1
ATOM 822 C C . ARG A 1 114 ? -7.019 -5.228 30.080 1.00 90.31 114 ARG A C 1
ATOM 824 O O . ARG A 1 114 ? -6.680 -4.508 31.017 1.00 90.31 114 ARG A O 1
ATOM 831 N N . LYS A 1 115 ? -6.209 -5.495 29.051 1.00 88.62 115 LYS A N 1
ATOM 832 C CA . LYS A 1 115 ? -4.865 -4.909 28.909 1.00 88.62 115 LYS A CA 1
ATOM 833 C C . LYS A 1 115 ? -4.922 -3.378 28.853 1.00 88.62 115 LYS A C 1
ATOM 835 O O . LYS A 1 115 ? -4.180 -2.727 29.585 1.00 88.62 115 LYS A O 1
ATOM 840 N N . ALA A 1 116 ? -5.840 -2.813 28.064 1.00 86.75 116 ALA A N 1
ATOM 841 C CA . ALA A 1 116 ? -6.035 -1.367 27.926 1.00 86.75 116 ALA A CA 1
ATOM 842 C C . ALA A 1 116 ? -6.432 -0.672 29.242 1.00 86.75 116 ALA A C 1
ATOM 844 O O . ALA A 1 116 ? -6.060 0.480 29.484 1.00 86.75 116 ALA A O 1
ATOM 845 N N . LEU A 1 117 ? -7.180 -1.371 30.101 1.00 87.44 117 LEU A N 1
ATOM 846 C CA . LEU A 1 117 ? -7.546 -0.888 31.434 1.00 87.44 117 LEU A CA 1
ATOM 847 C C . LEU A 1 117 ? -6.397 -1.054 32.442 1.00 87.44 117 LEU A C 1
ATOM 849 O O . LEU A 1 117 ? -6.171 -0.175 33.270 1.00 87.44 117 LEU A O 1
ATOM 853 N N . ALA A 1 118 ? -5.623 -2.138 32.353 1.00 84.94 118 ALA A N 1
ATOM 854 C CA . ALA A 1 118 ? -4.476 -2.379 33.229 1.00 84.94 118 ALA A CA 1
ATOM 855 C C . ALA A 1 118 ? -3.323 -1.381 33.007 1.00 84.94 118 ALA A C 1
ATOM 857 O O . ALA A 1 118 ? -2.594 -1.063 33.947 1.00 84.94 118 ALA A O 1
ATOM 858 N N . THR A 1 119 ? -3.145 -0.867 31.784 1.00 76.81 119 THR A N 1
ATOM 859 C CA . THR A 1 119 ? -2.149 0.184 31.500 1.00 76.81 119 THR A CA 1
ATOM 860 C C . THR A 1 119 ? -2.476 1.509 32.194 1.00 76.81 119 THR A C 1
ATOM 862 O O . THR A 1 119 ? -1.570 2.146 32.715 1.00 76.81 119 THR A O 1
ATOM 865 N N . GLU A 1 120 ? -3.756 1.883 32.292 1.00 70.56 120 GLU A N 1
ATOM 866 C CA . GLU A 1 120 ? -4.200 3.102 32.996 1.00 70.56 120 GLU A CA 1
ATOM 867 C C . GLU A 1 120 ? -3.942 3.011 34.511 1.00 70.56 120 GLU A C 1
ATOM 869 O O . GLU A 1 120 ? -3.515 3.976 35.143 1.00 70.56 120 GLU A O 1
ATOM 874 N N . GLY A 1 121 ? -4.175 1.835 35.107 1.00 62.94 121 GLY A N 1
ATOM 875 C CA . GLY A 1 121 ? -3.939 1.618 36.538 1.00 62.94 121 GLY A CA 1
ATOM 876 C C . GLY A 1 121 ? -2.467 1.749 36.942 1.00 62.94 121 GLY A C 1
ATOM 877 O O . GLY A 1 121 ? -2.178 2.163 38.063 1.00 62.94 121 GLY A O 1
ATOM 878 N N . ARG A 1 122 ? -1.537 1.428 36.032 1.00 63.66 122 ARG A N 1
ATOM 879 C CA . ARG A 1 122 ? -0.095 1.622 36.250 1.00 63.66 122 ARG A CA 1
ATOM 880 C C . ARG A 1 122 ? 0.315 3.088 36.135 1.00 63.66 122 ARG A C 1
ATOM 882 O O . ARG A 1 122 ? 1.046 3.552 37.000 1.00 63.66 122 ARG A O 1
ATOM 889 N N . ASP A 1 123 ? -0.214 3.807 35.148 1.00 59.38 123 ASP A N 1
ATOM 890 C CA . ASP A 1 123 ? 0.119 5.216 34.895 1.00 59.38 123 ASP A CA 1
ATOM 891 C C . ASP A 1 123 ? -0.295 6.137 36.061 1.00 59.38 123 ASP A C 1
ATOM 893 O O . ASP A 1 123 ? 0.457 6.997 36.515 1.00 59.38 123 ASP A O 1
ATOM 897 N N . ARG A 1 124 ? -1.455 5.874 36.684 1.00 58.75 124 ARG A N 1
ATOM 898 C CA . ARG A 1 124 ? -1.861 6.604 37.902 1.00 58.75 124 ARG A CA 1
ATOM 899 C C . ARG A 1 124 ? -1.025 6.292 39.138 1.00 58.75 124 ARG A C 1
ATOM 901 O O . ARG A 1 124 ? -1.059 7.072 40.088 1.00 58.75 124 ARG A O 1
ATOM 908 N N . LYS A 1 125 ? -0.342 5.146 39.168 1.00 58.22 125 LYS A N 1
ATOM 909 C CA . LYS A 1 125 ? 0.476 4.734 40.313 1.00 58.22 125 LYS A CA 1
ATOM 910 C C . LYS A 1 125 ? 1.908 5.269 40.225 1.00 58.22 125 LYS A C 1
ATOM 912 O O . LYS A 1 125 ? 2.542 5.388 41.260 1.00 58.22 125 LYS A O 1
ATOM 917 N N . SER A 1 126 ? 2.385 5.644 39.038 1.00 55.62 126 SER A N 1
ATOM 918 C CA . SER A 1 126 ? 3.694 6.287 38.838 1.00 55.62 126 SER A CA 1
ATOM 919 C C . SER A 1 126 ? 3.723 7.794 39.124 1.00 55.62 126 SER A C 1
ATOM 921 O O . SER A 1 126 ? 4.794 8.386 39.077 1.00 55.62 126 SER A O 1
ATOM 923 N N . TRP A 1 127 ? 2.577 8.415 39.425 1.00 50.44 127 TRP A N 1
ATOM 924 C CA . TRP A 1 127 ? 2.466 9.851 39.740 1.00 50.44 127 TRP A CA 1
ATOM 925 C C . TRP A 1 127 ? 2.050 10.130 41.200 1.00 50.44 127 TRP A C 1
ATOM 927 O O . TRP A 1 127 ? 1.763 11.269 41.564 1.00 50.44 127 TRP A O 1
ATOM 937 N N . ARG A 1 128 ? 1.957 9.100 42.046 1.00 46.00 128 ARG A N 1
ATOM 938 C CA . ARG A 1 128 ? 1.598 9.243 43.465 1.00 46.00 128 ARG A CA 1
ATOM 939 C C . ARG A 1 128 ? 2.788 9.012 44.373 1.00 46.00 128 ARG A C 1
ATOM 941 O O . ARG A 1 128 ? 3.547 8.064 44.086 1.00 46.00 128 ARG A O 1
#

pLDDT: mean 75.73, std 19.86, range [40.0, 97.75]

Radius of gyration: 26.21 Å; chains: 1; bounding box: 39×49×82 Å

Foldseek 3Di:
DDDDPDDPDPPPDDPDDDADPCNVVVVVPDDPVRVVVVVVVVVVVCVVVVNDDPPPPPDDDDDDDDDDPDDPDDPDDDDDQPPVLLVVLVVCVVVVHDLVVSCVRRVHDSVSSVVSVVVVVVVVVVVD

Secondary structure (DSSP, 8-state):
---------TTS----PPPPS-HHHHHTTS-HHHHHHHHHHHHHHHHHTT-S-TT----S------------S---S-S---HHHHHHHHHHHHTT--HHHHHHHHT--HHHHHHHHHHHHHHTTTT-

Sequence (128 aa):
MPQGKAEPDNLASQPRYLLPKDLAGALKGLNDTEVDTLLAAVTTEAARRGRLPAGAAAETPPTDTKRQRSQALAEDGAGSLTTGKLNAVRAAFKAGVKPSAIARQFGISQSDVRKALATEGRDRKSWR